Protein AF-A0A971LTH7-F1 (afdb_monomer)

Sequence (85 aa):
MERFLRYSLRWGCPIKLVWLEGQAMKSGNLTVVAMGEDGFDYLSARSKTKPRSLAYAQVLAAGYARGDDGDTSKKTPAGDKDSDV

Radius of gyration: 12.98 Å; Cα contacts (8 Å, |Δi|>4): 143; chains: 1; bounding box: 41×26×30 Å

Structure (mmCIF, N/CA/C/O backbone):
data_AF-A0A971LTH7-F1
#
_entry.id   AF-A0A971LTH7-F1
#
loop_
_atom_site.group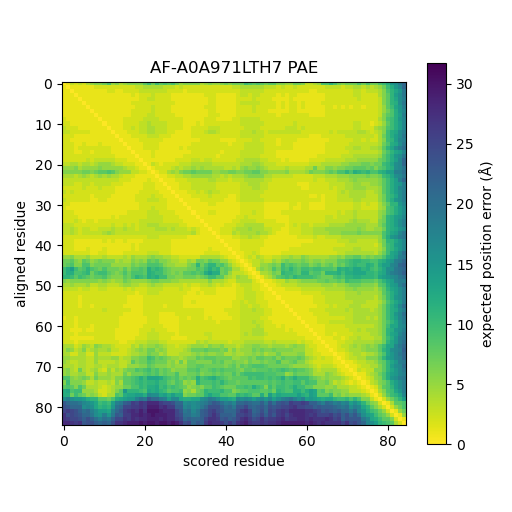_PDB
_atom_site.id
_atom_site.type_symbol
_atom_site.label_atom_id
_atom_site.label_alt_id
_atom_site.label_comp_id
_atom_site.label_asym_id
_atom_site.label_entity_id
_atom_site.label_seq_id
_atom_site.pdbx_PDB_ins_code
_atom_site.Cartn_x
_atom_site.Cartn_y
_atom_site.Cartn_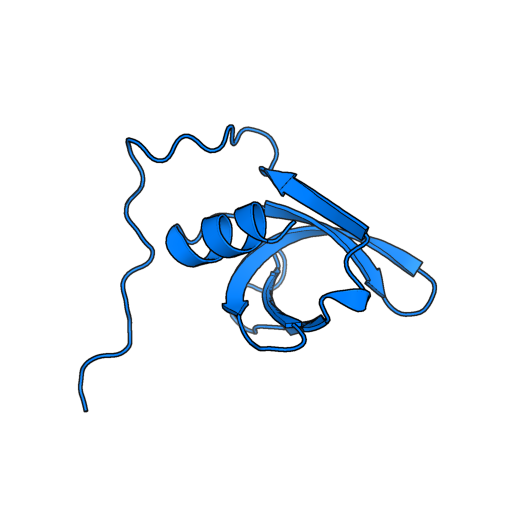z
_atom_site.occupancy
_atom_site.B_iso_or_equiv
_atom_site.auth_seq_id
_atom_site.auth_comp_id
_atom_site.auth_asym_id
_atom_site.auth_atom_id
_atom_site.pdbx_PDB_model_num
ATOM 1 N N . MET A 1 1 ? -5.045 -7.045 -5.972 1.00 91.00 1 MET A N 1
ATOM 2 C CA . MET A 1 1 ? -4.449 -6.346 -4.815 1.00 91.00 1 MET A CA 1
ATOM 3 C C . MET A 1 1 ? -2.985 -6.717 -4.640 1.00 91.00 1 MET A C 1
ATOM 5 O O . MET A 1 1 ? -2.143 -5.846 -4.802 1.00 91.00 1 MET A O 1
ATOM 9 N N . GLU A 1 2 ? -2.679 -7.995 -4.413 1.00 94.31 2 GLU A N 1
ATOM 10 C CA . GLU A 1 2 ? -1.323 -8.493 -4.140 1.00 94.31 2 GLU A CA 1
ATOM 11 C C . GLU A 1 2 ? -0.254 -8.043 -5.151 1.00 94.31 2 GLU A C 1
ATOM 13 O O . GLU A 1 2 ? 0.821 -7.612 -4.745 1.00 94.31 2 GLU A O 1
ATOM 18 N N . ARG A 1 3 ? -0.570 -8.028 -6.456 1.00 95.81 3 ARG A N 1
ATOM 19 C CA . ARG A 1 3 ? 0.351 -7.528 -7.496 1.00 95.81 3 ARG A CA 1
ATOM 20 C C . ARG A 1 3 ? 0.903 -6.126 -7.206 1.00 95.81 3 ARG A C 1
ATOM 22 O O . ARG A 1 3 ? 2.067 -5.869 -7.479 1.00 95.81 3 ARG A O 1
ATOM 29 N N . PHE A 1 4 ? 0.085 -5.231 -6.646 1.00 97.19 4 PHE A N 1
ATOM 30 C CA . PHE A 1 4 ? 0.486 -3.856 -6.341 1.00 97.19 4 PHE A CA 1
ATOM 31 C C . PHE A 1 4 ? 1.364 -3.804 -5.092 1.00 97.19 4 PHE A C 1
ATOM 33 O O . PHE A 1 4 ? 2.325 -3.043 -5.059 1.00 97.19 4 PHE A O 1
ATOM 40 N N . LEU A 1 5 ? 1.071 -4.644 -4.095 1.00 97.25 5 LEU A N 1
ATOM 41 C CA . LEU A 1 5 ? 1.883 -4.752 -2.882 1.00 97.25 5 LEU A CA 1
ATOM 42 C C . LEU A 1 5 ? 3.279 -5.284 -3.218 1.00 97.25 5 LEU A C 1
ATOM 44 O O . LEU A 1 5 ? 4.272 -4.650 -2.875 1.00 97.25 5 LEU A O 1
ATOM 48 N N . ARG A 1 6 ? 3.353 -6.375 -3.994 1.00 96.69 6 ARG A N 1
ATOM 49 C CA . ARG A 1 6 ? 4.620 -6.945 -4.477 1.00 96.69 6 ARG A CA 1
ATOM 50 C C . ARG A 1 6 ? 5.384 -5.979 -5.380 1.00 96.69 6 ARG A C 1
ATOM 52 O O . ARG A 1 6 ? 6.601 -5.900 -5.289 1.00 96.69 6 ARG A O 1
ATOM 59 N N . TYR A 1 7 ? 4.685 -5.234 -6.238 1.00 96.31 7 TYR A N 1
ATOM 60 C CA . TYR A 1 7 ? 5.285 -4.173 -7.051 1.00 96.31 7 TYR A CA 1
ATOM 61 C C . TYR A 1 7 ? 5.921 -3.088 -6.171 1.00 96.31 7 TYR A C 1
ATOM 63 O O . TYR A 1 7 ? 7.089 -2.753 -6.351 1.00 96.31 7 TYR A O 1
ATOM 71 N N . SER A 1 8 ? 5.177 -2.583 -5.186 1.00 96.31 8 SER A N 1
ATOM 72 C CA . SER A 1 8 ? 5.672 -1.574 -4.251 1.00 96.31 8 SER A CA 1
ATOM 73 C C . SER A 1 8 ? 6.890 -2.070 -3.473 1.00 96.31 8 SER A C 1
ATOM 75 O O . SER A 1 8 ? 7.893 -1.364 -3.433 1.00 96.31 8 SER A O 1
ATOM 77 N N . LEU A 1 9 ? 6.825 -3.300 -2.950 1.00 96.75 9 LEU A N 1
ATOM 78 C CA . LEU A 1 9 ? 7.913 -3.944 -2.218 1.00 96.75 9 LEU A CA 1
ATOM 79 C C . LEU A 1 9 ? 9.161 -4.096 -3.090 1.00 96.75 9 LEU A C 1
ATOM 81 O O . LEU A 1 9 ? 10.239 -3.641 -2.724 1.00 96.75 9 LEU A O 1
ATOM 85 N N . ARG A 1 10 ? 9.004 -4.687 -4.280 1.00 95.88 10 ARG A N 1
ATOM 86 C CA . ARG A 1 10 ? 10.124 -4.972 -5.180 1.00 95.88 10 ARG A CA 1
ATOM 87 C C . ARG A 1 10 ? 10.812 -3.706 -5.671 1.00 95.88 10 ARG A C 1
ATOM 89 O O . ARG A 1 10 ? 12.025 -3.709 -5.823 1.00 95.88 10 ARG A O 1
ATOM 96 N N . TRP A 1 11 ? 10.060 -2.645 -5.958 1.00 94.56 11 TRP A N 1
ATOM 97 C CA . TRP A 1 11 ? 10.588 -1.444 -6.619 1.00 94.56 11 TRP A CA 1
ATOM 98 C C . TRP A 1 11 ? 10.693 -0.219 -5.701 1.00 94.56 11 TRP A C 1
ATOM 100 O O . TRP A 1 11 ? 11.017 0.867 -6.174 1.00 94.56 11 TRP A O 1
ATOM 110 N N . GLY A 1 12 ? 10.370 -0.353 -4.411 1.00 93.25 12 GLY A N 1
ATOM 111 C CA . GLY A 1 12 ? 10.423 0.737 -3.430 1.00 93.25 12 GLY A CA 1
ATOM 112 C C . GLY A 1 12 ? 9.525 1.936 -3.762 1.00 93.25 12 GLY A C 1
ATOM 113 O O . GLY A 1 12 ? 9.785 3.056 -3.320 1.00 93.25 12 GLY A O 1
ATOM 114 N N . CYS A 1 13 ? 8.481 1.738 -4.568 1.00 93.12 13 CYS A N 1
ATOM 115 C CA . CYS A 1 13 ? 7.670 2.820 -5.126 1.00 93.12 13 CYS A CA 1
ATOM 116 C C . CYS A 1 13 ? 6.291 2.917 -4.454 1.00 93.12 13 CYS A C 1
ATOM 118 O O . CYS A 1 13 ? 5.758 1.911 -3.977 1.00 93.12 13 CYS A O 1
ATOM 120 N N . PRO A 1 14 ? 5.695 4.121 -4.388 1.00 95.31 14 PRO A N 1
ATOM 121 C CA . PRO A 1 14 ? 4.403 4.293 -3.750 1.00 95.31 14 PRO A CA 1
ATOM 122 C C . PRO A 1 14 ? 3.268 3.706 -4.596 1.00 95.31 14 PRO A C 1
ATOM 124 O O . PRO A 1 14 ? 3.206 3.893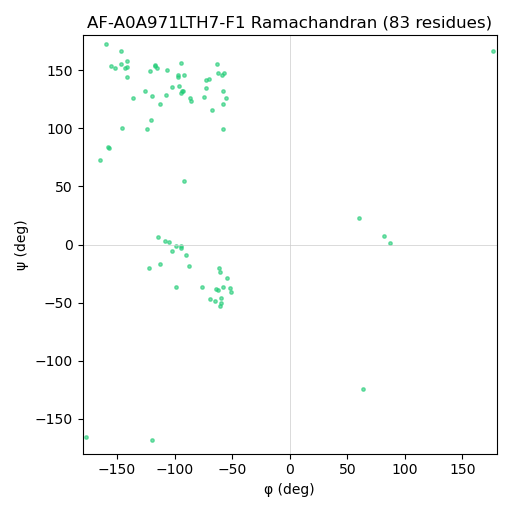 -5.809 1.00 95.31 14 PRO A O 1
ATOM 127 N N . ILE A 1 15 ? 2.306 3.088 -3.922 1.00 96.75 15 ILE A N 1
ATOM 128 C CA . ILE A 1 15 ? 1.018 2.662 -4.478 1.00 96.75 15 ILE A CA 1
ATOM 129 C C . ILE A 1 15 ? -0.120 3.403 -3.784 1.00 96.75 15 ILE A C 1
ATOM 131 O O . ILE A 1 15 ? 0.013 3.839 -2.638 1.00 96.75 15 ILE A O 1
ATOM 135 N N . LYS A 1 16 ? -1.257 3.541 -4.465 1.00 96.81 16 LYS A N 1
ATOM 136 C CA . LYS A 1 16 ? -2.491 4.069 -3.884 1.00 96.81 16 LYS A CA 1
ATOM 137 C C . LYS A 1 16 ? -3.250 2.927 -3.209 1.00 96.81 16 LYS A C 1
ATOM 139 O O . LYS A 1 16 ? -3.606 1.956 -3.873 1.00 96.81 16 LYS A O 1
ATOM 144 N N . LEU A 1 17 ? -3.549 3.070 -1.919 1.00 97.12 17 LEU A N 1
ATOM 145 C CA . LEU A 1 17 ? -4.456 2.178 -1.192 1.00 97.12 17 LEU A CA 1
ATOM 146 C C . LEU A 1 17 ? -5.717 2.903 -0.725 1.00 97.12 17 LEU A C 1
ATOM 148 O O . LEU A 1 17 ? -5.701 4.108 -0.447 1.00 97.12 17 LEU A O 1
ATOM 152 N N . VAL A 1 18 ? -6.789 2.123 -0.607 1.00 97.56 18 VAL A N 1
ATOM 153 C CA . VAL A 1 18 ? -7.994 2.420 0.171 1.00 97.56 18 VAL A CA 1
ATOM 154 C C . VAL A 1 18 ? -8.132 1.318 1.217 1.00 97.56 18 VAL A C 1
ATOM 156 O O . VAL A 1 18 ? -8.074 0.140 0.868 1.00 97.56 18 VAL A O 1
ATOM 159 N N . TRP A 1 19 ? -8.284 1.683 2.487 1.00 97.56 19 TRP A N 1
ATOM 160 C CA . TRP A 1 19 ? -8.346 0.734 3.601 1.00 97.56 19 TRP A CA 1
ATOM 161 C C . TRP A 1 19 ? -9.282 1.216 4.707 1.00 97.56 19 TRP A C 1
ATOM 163 O O . TRP A 1 19 ? -9.686 2.381 4.732 1.00 97.56 19 TRP A O 1
ATOM 173 N N . LEU A 1 20 ? -9.613 0.313 5.620 1.00 97.62 20 LEU A N 1
ATOM 174 C CA . LEU A 1 20 ? -10.343 0.600 6.845 1.00 97.62 20 LEU A CA 1
ATOM 175 C C . LEU A 1 20 ? -9.372 0.857 8.001 1.00 97.62 20 LEU A C 1
ATOM 177 O O . LEU A 1 20 ? -8.420 0.114 8.226 1.00 97.62 20 LEU A O 1
ATOM 181 N N . GLU A 1 21 ? -9.618 1.934 8.739 1.00 93.56 21 GLU A N 1
ATOM 182 C CA . GLU A 1 21 ? -8.974 2.225 10.020 1.00 93.56 21 GLU A CA 1
ATOM 183 C C . GLU A 1 21 ? -10.096 2.414 11.049 1.00 93.56 21 GLU A C 1
ATOM 185 O O . GLU A 1 21 ? -10.781 3.443 11.071 1.00 93.56 21 GLU A O 1
ATOM 190 N N . GLY A 1 22 ? -10.360 1.367 11.836 1.00 91.56 22 GLY A N 1
ATOM 191 C CA . GLY A 1 22 ? -11.596 1.265 12.611 1.00 91.56 22 GLY A CA 1
ATOM 192 C C . GLY A 1 22 ? -12.812 1.198 11.680 1.00 91.56 22 GLY A C 1
ATOM 193 O O . GLY A 1 22 ? -12.870 0.353 10.793 1.00 91.56 22 GLY A O 1
ATOM 194 N N . GLN A 1 23 ? -13.772 2.109 11.852 1.00 92.12 23 GLN A N 1
ATOM 195 C CA . GLN A 1 23 ? -14.945 2.225 10.969 1.00 92.12 23 GLN A CA 1
ATOM 196 C C . GLN A 1 23 ? -14.763 3.251 9.839 1.00 92.12 23 GLN A C 1
ATOM 198 O O . GLN A 1 23 ? -15.667 3.451 9.029 1.00 92.12 23 GLN A O 1
ATOM 203 N N . ALA A 1 24 ? -13.615 3.930 9.776 1.00 96.50 24 ALA A N 1
ATOM 204 C CA . ALA A 1 24 ? -13.381 4.980 8.797 1.00 96.50 24 ALA A CA 1
ATOM 205 C C . ALA A 1 24 ? -12.663 4.438 7.559 1.00 96.50 24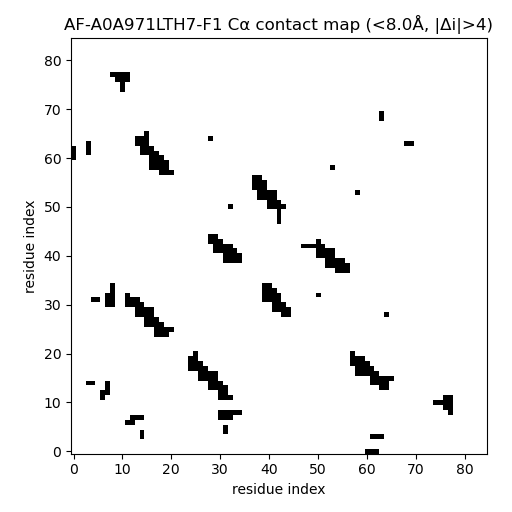 ALA A C 1
ATOM 207 O O . ALA A 1 24 ? -11.598 3.826 7.656 1.00 96.50 24 ALA A O 1
ATOM 208 N N . MET A 1 25 ? -13.195 4.763 6.381 1.00 97.19 25 MET A N 1
ATOM 209 C CA . MET A 1 25 ? -12.482 4.561 5.126 1.00 97.19 25 MET A CA 1
ATOM 210 C C . MET A 1 25 ? -11.376 5.611 4.982 1.00 97.19 25 MET A C 1
ATOM 212 O O . MET A 1 25 ? -11.611 6.819 5.076 1.00 97.19 25 MET A O 1
ATOM 216 N N . LYS A 1 26 ? -10.156 5.149 4.733 1.00 96.00 26 LYS A N 1
ATOM 217 C CA . LYS A 1 26 ? -8.979 5.972 4.459 1.00 96.00 26 LYS A CA 1
ATOM 218 C C . LYS A 1 26 ? -8.474 5.691 3.054 1.00 96.00 26 LYS A C 1
ATOM 220 O O . LYS A 1 26 ? -8.649 4.602 2.518 1.00 96.00 26 LYS A O 1
ATOM 225 N N . SER A 1 27 ? -7.810 6.677 2.459 1.00 95.88 27 SER A N 1
ATOM 226 C CA . SER A 1 27 ? -7.045 6.465 1.234 1.00 95.88 27 SER A CA 1
ATOM 227 C C . SER A 1 27 ? -5.745 7.254 1.254 1.00 95.88 27 SER A C 1
ATOM 229 O O . SER A 1 27 ? -5.650 8.313 1.876 1.00 95.88 27 SER A O 1
ATOM 231 N N . GLY A 1 28 ? -4.732 6.769 0.543 1.00 94.94 28 GLY A N 1
ATOM 232 C CA . GLY A 1 28 ? -3.408 7.379 0.592 1.00 94.94 28 GLY A CA 1
ATOM 233 C C . GLY A 1 28 ? -2.373 6.628 -0.224 1.00 94.94 28 GLY A C 1
ATOM 234 O O . GLY A 1 28 ? -2.613 5.503 -0.653 1.00 94.94 28 GLY A O 1
ATOM 235 N N . ASN A 1 29 ? -1.238 7.289 -0.441 1.00 95.56 29 ASN A N 1
ATOM 236 C CA . ASN A 1 29 ? -0.078 6.669 -1.061 1.00 95.56 29 ASN A CA 1
ATOM 237 C C . ASN A 1 29 ? 0.840 6.113 0.028 1.00 95.56 29 ASN A C 1
ATOM 239 O O . ASN A 1 29 ? 1.155 6.823 0.992 1.00 95.56 29 ASN A O 1
ATOM 243 N N . LEU A 1 30 ? 1.274 4.871 -0.145 1.00 95.56 30 LEU A N 1
ATOM 244 C CA . LEU A 1 30 ? 2.204 4.197 0.751 1.00 95.56 30 LEU A CA 1
ATOM 245 C C . LEU A 1 30 ? 3.191 3.333 -0.022 1.00 95.56 30 LEU A C 1
ATOM 247 O O . LEU A 1 30 ? 2.914 2.941 -1.152 1.00 95.56 30 LEU A O 1
ATOM 251 N N . THR A 1 31 ? 4.329 3.056 0.602 1.00 96.56 31 THR A N 1
ATOM 252 C CA . THR A 1 31 ? 5.359 2.162 0.072 1.00 96.56 31 THR A CA 1
ATOM 253 C C . THR A 1 31 ? 5.423 0.932 0.960 1.00 96.56 31 THR A C 1
ATOM 255 O O . THR A 1 31 ? 5.650 1.073 2.159 1.00 96.56 31 THR A O 1
ATOM 258 N N . VAL A 1 32 ? 5.205 -0.251 0.394 1.00 97.25 32 VAL A N 1
ATOM 259 C CA . VAL A 1 32 ? 5.327 -1.527 1.108 1.00 97.25 32 VAL A CA 1
ATOM 260 C C . VAL A 1 32 ? 6.805 -1.821 1.349 1.00 97.25 32 VAL A C 1
ATOM 262 O O . VAL A 1 32 ? 7.616 -1.648 0.444 1.00 97.25 32 VAL A O 1
ATOM 265 N N . VAL A 1 33 ? 7.147 -2.238 2.566 1.00 96.50 33 VAL A N 1
ATOM 266 C CA . VAL A 1 33 ? 8.532 -2.534 2.974 1.00 96.50 33 VAL A CA 1
ATOM 267 C C . VAL A 1 33 ? 8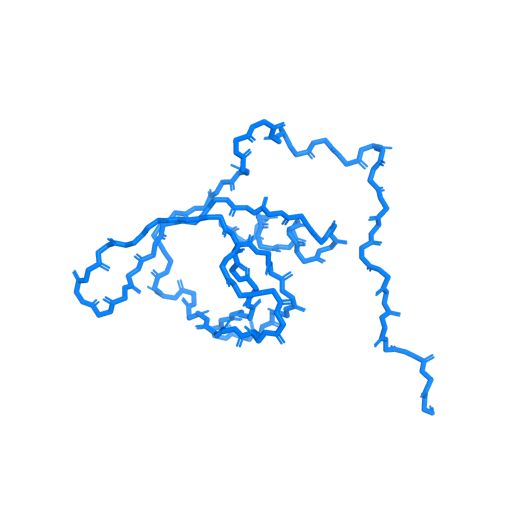.728 -3.961 3.474 1.00 96.50 33 VAL A C 1
ATOM 269 O O . VAL A 1 33 ? 9.847 -4.453 3.439 1.00 96.50 33 VAL A O 1
ATOM 272 N N . ALA A 1 34 ? 7.658 -4.644 3.880 1.00 96.94 34 ALA A N 1
ATOM 273 C CA . ALA A 1 34 ? 7.673 -6.072 4.180 1.00 96.94 34 ALA A CA 1
ATOM 274 C C . ALA A 1 34 ? 6.284 -6.669 3.935 1.00 96.94 34 ALA A C 1
ATOM 276 O O . ALA A 1 34 ? 5.279 -5.966 4.049 1.00 96.94 34 ALA A O 1
ATOM 277 N N . MET A 1 35 ? 6.218 -7.957 3.605 1.00 97.12 35 MET A N 1
ATOM 278 C CA . MET A 1 35 ? 4.969 -8.710 3.478 1.00 97.12 35 MET A CA 1
ATOM 279 C C . MET A 1 35 ? 5.044 -9.952 4.362 1.00 97.12 35 MET A C 1
ATOM 281 O O . MET A 1 35 ? 6.036 -10.673 4.322 1.00 97.12 35 MET A O 1
ATOM 285 N N . GLY A 1 36 ? 3.994 -10.187 5.140 1.00 96.25 36 GLY A N 1
ATOM 286 C CA . GLY A 1 36 ? 3.800 -11.386 5.946 1.00 96.25 36 GLY A CA 1
ATOM 287 C C . GLY A 1 36 ? 2.536 -12.137 5.531 1.00 96.25 36 GLY A C 1
ATOM 288 O O . GLY A 1 36 ? 1.927 -11.838 4.499 1.00 96.25 36 GLY A O 1
ATOM 289 N N . GLU A 1 37 ? 2.146 -13.104 6.360 1.00 95.19 37 GLU A N 1
ATOM 290 C CA . GLU A 1 37 ? 1.004 -13.997 6.122 1.00 95.19 37 GLU A CA 1
ATOM 291 C C . GLU A 1 37 ? -0.349 -13.271 6.215 1.00 95.19 37 GLU A C 1
ATOM 293 O O . GLU A 1 37 ? -1.161 -13.366 5.298 1.00 95.19 37 GLU A O 1
ATOM 298 N N . ASP A 1 38 ? -0.551 -12.457 7.256 1.00 96.19 38 ASP A N 1
ATOM 299 C CA . ASP A 1 38 ? -1.839 -11.791 7.525 1.00 96.19 38 ASP A CA 1
ATOM 300 C C . ASP A 1 38 ? -1.879 -10.306 7.132 1.00 96.19 38 ASP A C 1
ATOM 302 O O . ASP A 1 38 ? -2.920 -9.636 7.196 1.00 96.19 38 ASP A O 1
ATOM 306 N N . GLY A 1 39 ? -0.743 -9.756 6.713 1.00 97.56 39 GLY A N 1
ATOM 307 C CA . GLY A 1 39 ? -0.633 -8.347 6.378 1.00 97.56 39 GLY A CA 1
ATOM 308 C C . GLY A 1 39 ? 0.733 -7.954 5.852 1.00 97.56 39 GLY A C 1
ATOM 309 O O . GLY A 1 39 ? 1.553 -8.785 5.469 1.00 97.56 39 GLY A O 1
ATOM 310 N N . PHE A 1 40 ? 0.968 -6.651 5.818 1.00 98.00 40 PHE A N 1
ATOM 311 C CA . PHE A 1 40 ? 2.201 -6.072 5.307 1.00 98.00 40 PHE A CA 1
ATOM 312 C C . PHE A 1 40 ? 2.562 -4.805 6.071 1.00 98.00 40 PHE A C 1
ATOM 314 O O . PHE A 1 40 ? 1.691 -4.103 6.596 1.00 98.00 40 PHE A O 1
ATOM 321 N N . ASP A 1 41 ? 3.852 -4.490 6.069 1.00 97.56 41 ASP A N 1
ATOM 322 C CA . ASP A 1 41 ? 4.369 -3.250 6.619 1.00 97.56 41 ASP A CA 1
ATOM 323 C C . ASP A 1 41 ? 4.569 -2.217 5.520 1.00 97.56 41 ASP A C 1
ATOM 325 O O . ASP A 1 41 ? 4.959 -2.525 4.388 1.00 97.56 41 ASP A O 1
ATOM 329 N N . TYR A 1 42 ? 4.308 -0.960 5.857 1.00 96.81 42 TYR A N 1
ATOM 330 C CA . TYR A 1 42 ? 4.391 0.145 4.922 1.00 96.81 42 TYR A CA 1
ATOM 331 C C . TYR A 1 42 ? 4.932 1.425 5.553 1.00 96.81 42 TYR A C 1
ATOM 333 O O . TYR A 1 42 ? 4.730 1.727 6.730 1.00 96.81 42 TYR A O 1
ATOM 341 N N . LEU A 1 43 ? 5.563 2.237 4.712 1.00 95.88 43 LEU A N 1
ATOM 342 C CA . LEU A 1 43 ? 5.891 3.627 4.983 1.00 95.88 43 LEU A CA 1
ATOM 343 C C . LEU A 1 43 ? 4.822 4.530 4.379 1.00 95.88 43 LEU A C 1
ATOM 345 O O . LEU A 1 43 ? 4.391 4.354 3.237 1.00 95.88 43 LEU A O 1
ATOM 349 N N . SER A 1 44 ? 4.399 5.535 5.140 1.00 90.19 44 SER A N 1
ATOM 350 C CA . SER A 1 44 ? 3.468 6.546 4.639 1.00 90.19 44 SER A CA 1
ATOM 351 C C . SER A 1 44 ? 4.230 7.757 4.112 1.00 90.19 44 SER A C 1
ATOM 353 O O . SER A 1 44 ? 5.320 8.073 4.585 1.00 90.19 44 SER A O 1
ATOM 355 N N . ALA A 1 45 ? 3.622 8.523 3.204 1.00 80.81 45 ALA A N 1
ATOM 356 C CA . ALA A 1 45 ? 4.224 9.772 2.729 1.00 80.81 45 ALA A CA 1
ATOM 357 C C . ALA A 1 45 ? 4.582 10.755 3.868 1.00 80.81 45 ALA A C 1
ATOM 359 O O . ALA A 1 45 ? 5.533 11.523 3.737 1.00 80.81 45 ALA A O 1
ATOM 360 N N . ARG A 1 46 ? 3.839 10.710 4.986 1.00 79.19 46 ARG A N 1
ATOM 361 C CA . ARG A 1 46 ? 4.022 11.575 6.167 1.00 79.19 46 ARG A CA 1
ATOM 362 C C . ARG A 1 46 ? 5.031 11.039 7.185 1.00 79.19 46 ARG A C 1
ATOM 364 O O . ARG A 1 46 ? 5.500 11.798 8.021 1.00 79.19 46 ARG A O 1
ATOM 371 N N . SER A 1 47 ? 5.357 9.751 7.136 1.00 81.88 47 SER A N 1
ATOM 372 C CA . SER A 1 47 ? 6.338 9.127 8.024 1.00 81.88 47 SER A CA 1
ATOM 373 C C . SER A 1 47 ? 7.078 8.040 7.259 1.00 81.88 47 SER A C 1
ATOM 375 O O . SER A 1 47 ? 6.555 6.945 7.045 1.00 81.88 47 SER A O 1
ATOM 377 N N . LYS A 1 48 ? 8.284 8.398 6.809 1.00 78.81 48 LYS A N 1
ATOM 378 C CA . LYS A 1 48 ? 9.159 7.561 5.978 1.00 78.81 48 LYS A CA 1
ATOM 379 C C . LYS A 1 48 ? 10.185 6.761 6.785 1.00 78.81 48 LYS A C 1
ATOM 381 O O . LYS A 1 48 ? 10.954 6.014 6.201 1.00 78.81 48 LYS A O 1
ATOM 386 N N . THR A 1 49 ? 10.222 6.937 8.104 1.00 82.50 49 THR A N 1
ATOM 387 C CA . THR A 1 49 ? 11.221 6.309 8.984 1.00 82.50 49 THR A CA 1
ATOM 388 C C . THR A 1 49 ? 10.630 5.279 9.937 1.00 82.50 49 THR A C 1
ATOM 390 O O . THR A 1 49 ? 11.376 4.478 10.485 1.00 82.50 49 THR A O 1
ATOM 393 N N . LYS A 1 50 ? 9.306 5.277 10.142 1.00 89.19 50 LYS A N 1
ATOM 394 C CA . LYS A 1 50 ? 8.621 4.316 11.011 1.00 89.19 50 LYS A CA 1
ATOM 395 C C . LYS A 1 50 ? 7.592 3.523 10.204 1.00 89.19 50 LYS A C 1
ATOM 397 O O . LYS A 1 50 ? 6.558 4.097 9.845 1.00 89.19 50 LYS A O 1
ATOM 402 N N . PRO A 1 51 ? 7.866 2.240 9.910 1.00 93.38 51 PRO A N 1
ATOM 403 C CA . PRO A 1 51 ? 6.886 1.347 9.312 1.00 93.38 51 PRO A CA 1
ATOM 404 C C . PRO A 1 51 ? 5.634 1.212 10.180 1.00 93.38 51 PRO A C 1
ATOM 406 O O . PRO A 1 51 ? 5.694 1.271 11.409 1.00 93.38 51 PRO A O 1
ATOM 409 N N . ARG A 1 52 ? 4.488 1.057 9.522 1.00 94.56 52 ARG A N 1
ATOM 410 C CA . ARG A 1 52 ? 3.200 0.701 10.125 1.00 94.56 52 ARG A CA 1
ATOM 411 C C . ARG A 1 52 ? 2.705 -0.588 9.483 1.00 94.56 52 ARG A C 1
ATOM 413 O O . ARG A 1 52 ? 2.938 -0.777 8.295 1.00 94.56 52 ARG A O 1
ATOM 420 N N . SER A 1 53 ? 1.963 -1.399 10.225 1.00 96.19 53 SER A N 1
ATOM 421 C CA . SER A 1 53 ? 1.375 -2.635 9.705 1.00 96.19 53 SER A CA 1
ATOM 422 C C . SER A 1 53 ? -0.077 -2.428 9.276 1.00 96.19 53 SER A C 1
ATOM 424 O O . SER A 1 53 ? -0.815 -1.649 9.889 1.00 96.19 53 SER A O 1
ATOM 426 N N . LEU A 1 54 ? -0.497 -3.133 8.225 1.00 96.75 54 LEU A N 1
ATOM 427 C CA . LEU A 1 54 ? -1.884 -3.203 7.774 1.00 96.75 54 LEU A CA 1
ATOM 428 C C . LEU A 1 54 ? -2.252 -4.649 7.440 1.00 96.75 54 LEU A C 1
ATOM 430 O O . LEU A 1 54 ? -1.588 -5.298 6.632 1.00 96.75 54 LEU A O 1
ATOM 434 N N . ALA A 1 55 ? -3.331 -5.140 8.048 1.00 97.56 55 ALA A N 1
ATOM 435 C CA . ALA A 1 55 ? -3.866 -6.458 7.735 1.00 97.56 55 ALA A CA 1
ATOM 436 C C . ALA A 1 55 ? -4.495 -6.466 6.337 1.00 97.56 55 ALA A C 1
ATOM 438 O O . ALA A 1 55 ? -5.185 -5.512 5.957 1.00 97.56 55 ALA A O 1
ATOM 439 N N . TYR A 1 56 ? -4.336 -7.564 5.595 1.00 97.69 56 TYR A N 1
ATOM 440 C CA . TYR A 1 56 ? -4.935 -7.691 4.261 1.00 97.69 56 TYR A CA 1
ATOM 441 C C . TYR A 1 56 ? -6.457 -7.533 4.296 1.00 97.69 56 TYR A C 1
ATOM 443 O O . TYR A 1 56 ? -7.027 -6.893 3.414 1.00 97.69 56 TYR A O 1
ATOM 451 N N . ALA A 1 57 ? -7.099 -8.032 5.356 1.00 97.12 57 ALA A N 1
ATOM 452 C CA . ALA A 1 57 ? -8.543 -7.935 5.564 1.00 97.12 57 ALA A CA 1
ATOM 453 C C . ALA A 1 57 ? -9.063 -6.488 5.675 1.00 97.12 57 ALA A C 1
ATOM 455 O O . ALA A 1 57 ? -10.249 -6.246 5.481 1.00 97.12 57 ALA A O 1
ATOM 456 N N . GLN A 1 58 ? -8.194 -5.521 5.988 1.00 97.44 58 GLN A N 1
ATOM 457 C CA . GLN A 1 58 ? -8.566 -4.107 6.083 1.00 97.44 58 GLN A CA 1
ATOM 458 C C . GLN A 1 58 ? -8.418 -3.368 4.746 1.00 97.44 58 GLN A C 1
ATOM 460 O O . GLN A 1 58 ? -8.842 -2.217 4.638 1.00 97.44 58 GLN A O 1
ATOM 465 N N . VAL A 1 59 ? -7.816 -3.977 3.719 1.00 97.44 59 VAL A N 1
ATOM 466 C CA . VAL A 1 59 ? -7.609 -3.323 2.423 1.00 97.44 59 VAL A CA 1
ATOM 467 C C . VAL A 1 59 ? -8.835 -3.503 1.536 1.00 97.44 59 VAL A C 1
ATOM 469 O O . VAL A 1 59 ? -9.270 -4.614 1.256 1.00 97.44 59 VAL A O 1
ATOM 472 N N . LEU A 1 60 ? -9.364 -2.386 1.044 1.00 97.44 60 LEU A N 1
ATOM 473 C CA . LEU A 1 60 ? -10.552 -2.353 0.193 1.00 97.44 60 LEU A CA 1
ATOM 474 C C . LEU A 1 60 ? -10.193 -2.247 -1.292 1.00 97.44 60 LEU A C 1
ATOM 476 O O . LEU A 1 60 ? -10.865 -2.825 -2.141 1.00 97.44 60 LEU A O 1
ATOM 480 N N . ALA A 1 61 ? -9.135 -1.501 -1.622 1.00 97.69 61 ALA A N 1
ATOM 481 C CA . ALA A 1 61 ? -8.667 -1.345 -2.995 1.00 97.69 61 ALA A CA 1
ATOM 482 C C . ALA A 1 61 ? -7.180 -0.978 -3.057 1.00 97.69 61 ALA A C 1
ATOM 484 O O . ALA A 1 61 ? -6.640 -0.347 -2.147 1.00 97.69 61 ALA A O 1
ATOM 485 N N . ALA A 1 62 ? -6.539 -1.330 -4.173 1.00 97.62 62 ALA A N 1
ATOM 486 C CA . ALA A 1 62 ? -5.145 -1.012 -4.463 1.00 97.62 62 ALA A CA 1
ATOM 487 C C . ALA A 1 62 ? -4.957 -0.651 -5.940 1.00 97.62 62 ALA A C 1
ATOM 489 O O . ALA A 1 62 ? -5.581 -1.265 -6.807 1.00 97.62 62 ALA A O 1
ATOM 490 N N . GLY A 1 63 ? -4.068 0.301 -6.219 1.00 97.56 63 GLY A N 1
ATOM 491 C CA . GLY A 1 63 ? -3.698 0.713 -7.570 1.00 97.56 63 GLY A CA 1
ATOM 492 C C . GLY A 1 63 ? -2.347 1.421 -7.609 1.00 97.56 63 GLY A C 1
ATOM 493 O O . GLY A 1 63 ? -1.763 1.726 -6.568 1.00 97.56 63 GLY A O 1
ATOM 494 N N . TYR A 1 64 ? -1.848 1.699 -8.811 1.00 96.31 64 TYR A N 1
ATOM 495 C CA . TYR A 1 64 ? -0.653 2.524 -8.973 1.00 96.31 64 TYR A CA 1
ATOM 496 C C . TYR A 1 64 ? -0.896 3.940 -8.441 1.00 96.31 64 TYR A C 1
ATOM 498 O O . TYR A 1 64 ? -2.020 4.454 -8.459 1.00 96.31 64 TYR A O 1
ATOM 506 N N . ALA A 1 65 ? 0.155 4.564 -7.908 1.00 94.38 65 ALA A N 1
ATOM 507 C CA . ALA A 1 65 ? 0.082 5.971 -7.551 1.00 94.38 65 ALA A CA 1
ATOM 508 C C . ALA A 1 65 ? -0.149 6.825 -8.809 1.00 94.38 65 ALA A C 1
ATOM 510 O O . ALA A 1 65 ? 0.182 6.434 -9.925 1.00 94.38 65 ALA A O 1
ATOM 511 N N . ARG A 1 66 ? -0.722 8.019 -8.632 1.00 89.62 66 ARG A N 1
ATOM 512 C CA . ARG A 1 66 ? -0.960 8.945 -9.746 1.00 89.62 66 AR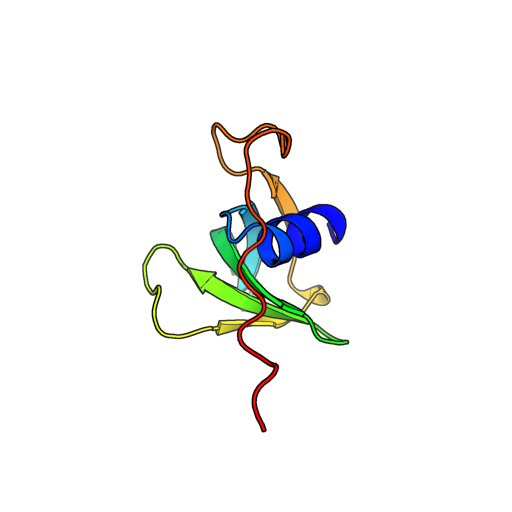G A CA 1
ATOM 513 C C . ARG A 1 66 ? 0.349 9.219 -10.499 1.00 89.62 66 ARG A C 1
ATOM 515 O O . ARG A 1 66 ? 1.306 9.680 -9.885 1.00 89.62 66 ARG A O 1
ATOM 522 N N . GLY A 1 67 ? 0.334 9.005 -11.814 1.00 89.31 67 GLY A N 1
ATOM 523 C CA . GLY A 1 67 ? 1.495 9.202 -12.688 1.00 89.31 67 GLY A CA 1
ATOM 524 C C . GLY A 1 67 ? 2.424 7.990 -12.800 1.00 89.31 67 GLY A C 1
ATOM 525 O O . GLY A 1 67 ? 3.427 8.086 -13.494 1.00 89.31 67 GLY A O 1
ATOM 526 N N . ASP A 1 68 ? 2.097 6.875 -12.145 1.00 89.81 68 ASP A N 1
ATOM 527 C CA . ASP A 1 68 ? 2.763 5.585 -12.320 1.00 89.81 68 ASP A CA 1
ATOM 528 C C . ASP A 1 68 ? 1.812 4.651 -13.089 1.00 89.81 68 ASP A C 1
ATOM 530 O O . ASP A 1 68 ? 0.632 4.530 -12.751 1.00 89.81 68 ASP A O 1
ATOM 534 N N . ASP A 1 69 ? 2.307 4.044 -14.160 1.00 89.81 69 ASP A N 1
ATOM 535 C CA . ASP A 1 69 ? 1.587 3.108 -15.030 1.00 89.81 69 ASP A CA 1
ATOM 536 C C . ASP A 1 69 ? 2.011 1.648 -14.798 1.00 89.81 69 ASP A C 1
ATOM 538 O O . ASP A 1 69 ? 1.498 0.734 -15.445 1.00 89.81 69 ASP A O 1
ATOM 542 N N . GLY A 1 70 ? 2.913 1.417 -13.842 1.00 87.88 70 GLY A N 1
ATOM 543 C CA . GLY A 1 70 ? 3.511 0.121 -13.582 1.00 87.88 70 GLY A CA 1
ATOM 544 C C . GLY A 1 70 ? 4.675 -0.240 -14.503 1.00 87.88 70 GLY A C 1
ATOM 545 O O . GLY A 1 70 ? 5.139 -1.376 -14.404 1.00 87.88 70 GLY A O 1
ATOM 546 N N . ASP A 1 71 ? 5.168 0.661 -15.364 1.00 90.44 71 ASP A N 1
ATOM 547 C CA . ASP A 1 71 ? 6.342 0.381 -16.194 1.00 90.44 71 ASP A CA 1
ATOM 548 C C . ASP A 1 71 ? 7.605 0.252 -15.329 1.00 90.44 71 ASP A C 1
ATOM 550 O O . ASP A 1 71 ? 8.073 1.186 -14.668 1.00 90.44 71 ASP A O 1
ATOM 554 N N . THR A 1 72 ? 8.173 -0.951 -15.330 1.00 87.44 72 THR A N 1
ATOM 555 C CA . THR A 1 72 ? 9.377 -1.297 -14.570 1.00 87.44 72 THR A CA 1
ATOM 556 C C . THR A 1 72 ? 10.647 -1.272 -15.410 1.00 87.44 72 THR A C 1
ATOM 558 O O . THR A 1 72 ? 11.719 -1.505 -14.862 1.00 87.44 72 THR A O 1
ATOM 561 N N . SER A 1 73 ? 10.571 -0.987 -16.714 1.00 86.12 73 SER A N 1
ATOM 562 C CA . SER A 1 73 ? 11.693 -1.143 -17.658 1.00 86.12 73 SER A CA 1
ATOM 563 C C . SER A 1 73 ? 12.920 -0.292 -17.307 1.00 86.12 73 SER A C 1
ATOM 565 O O . SER A 1 73 ? 14.036 -0.619 -17.698 1.00 86.12 73 SER A O 1
ATOM 567 N N . LYS A 1 74 ? 12.722 0.802 -16.559 1.00 83.38 74 LYS A N 1
ATOM 568 C CA . LYS A 1 7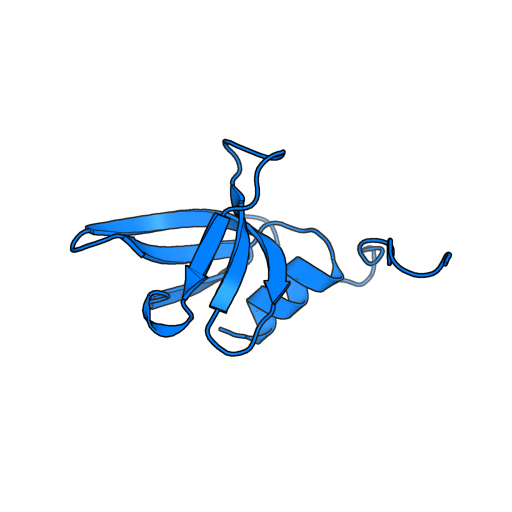4 ? 13.782 1.716 -16.097 1.00 83.38 74 LYS A CA 1
ATOM 569 C C . LYS A 1 74 ? 13.967 1.719 -14.577 1.00 83.38 74 LYS A C 1
ATOM 571 O O . LYS A 1 74 ? 14.679 2.575 -14.057 1.00 83.38 74 LYS A O 1
ATOM 576 N N . LYS A 1 75 ? 13.281 0.832 -13.851 1.00 84.25 75 LYS A N 1
ATOM 577 C CA . LYS A 1 75 ? 13.340 0.784 -12.388 1.00 84.25 75 LYS A CA 1
ATOM 578 C C . LYS A 1 75 ? 14.434 -0.183 -11.951 1.00 84.25 75 LYS A C 1
ATOM 580 O O . LYS A 1 75 ? 14.655 -1.213 -12.580 1.00 84.25 75 LYS A O 1
ATOM 585 N N . THR A 1 76 ? 15.082 0.143 -10.842 1.00 84.56 76 THR A N 1
ATOM 586 C CA . THR A 1 76 ? 15.984 -0.769 -10.133 1.00 84.56 76 THR A CA 1
ATOM 587 C C . THR A 1 76 ? 15.231 -1.314 -8.926 1.00 84.56 76 THR A C 1
ATOM 589 O O . THR A 1 76 ? 14.555 -0.522 -8.259 1.00 84.56 76 THR A O 1
ATOM 592 N N . PRO A 1 77 ? 15.288 -2.627 -8.635 1.00 85.00 77 PRO A N 1
ATOM 593 C CA . PRO A 1 77 ? 14.667 -3.157 -7.431 1.00 85.00 77 PRO A CA 1
ATOM 594 C C . PRO A 1 77 ? 15.217 -2.451 -6.190 1.00 85.00 77 PRO A C 1
ATOM 596 O O . PRO A 1 77 ? 16.382 -2.042 -6.171 1.00 85.00 77 PRO A O 1
ATOM 599 N N . ALA A 1 78 ? 14.389 -2.295 -5.159 1.00 80.06 78 ALA A N 1
ATOM 600 C CA . ALA A 1 78 ? 14.884 -1.877 -3.857 1.00 80.06 78 ALA A CA 1
ATOM 601 C C . ALA A 1 78 ? 15.930 -2.912 -3.417 1.00 80.06 78 ALA A C 1
ATOM 603 O O . ALA A 1 78 ? 15.634 -4.102 -3.407 1.00 80.06 78 ALA A O 1
ATOM 604 N N . GLY A 1 79 ? 17.169 -2.471 -3.174 1.00 66.12 79 GLY A N 1
ATOM 605 C CA . GLY A 1 79 ? 18.274 -3.386 -2.888 1.00 66.12 79 GLY A CA 1
ATOM 606 C C . GLY A 1 79 ? 17.974 -4.252 -1.667 1.00 66.12 79 GLY A C 1
ATOM 607 O O . GL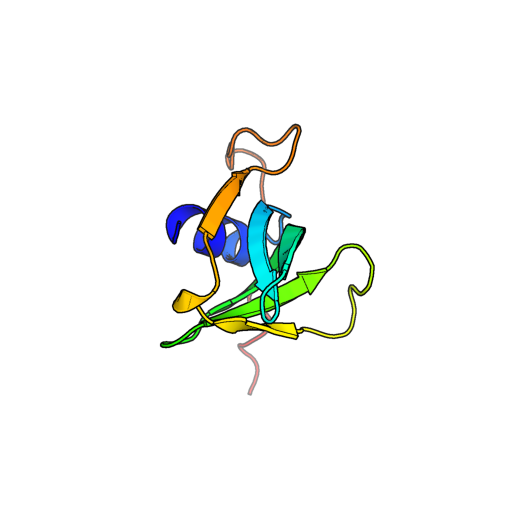Y A 1 79 ? 17.565 -3.714 -0.636 1.00 66.12 79 GLY A O 1
ATOM 608 N N . ASP A 1 80 ? 18.195 -5.562 -1.801 1.00 52.72 80 ASP A N 1
ATOM 609 C CA . ASP A 1 80 ? 18.160 -6.530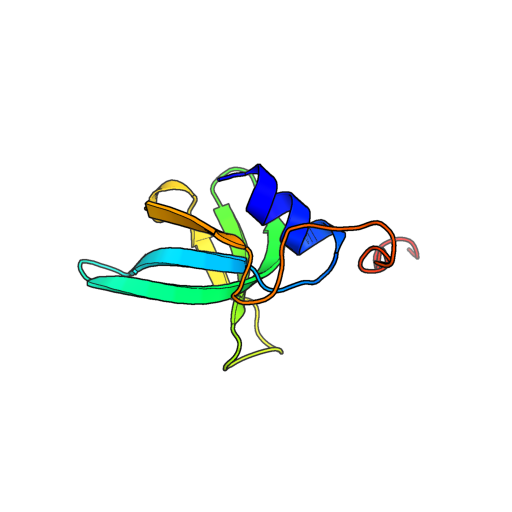 -0.705 1.00 52.72 80 ASP A CA 1
ATOM 610 C C . ASP A 1 80 ? 19.183 -6.097 0.353 1.00 52.72 80 ASP A C 1
ATOM 612 O O . ASP A 1 80 ? 20.387 -6.293 0.208 1.00 52.72 80 ASP A O 1
ATOM 616 N N . LYS A 1 81 ? 18.714 -5.437 1.411 1.00 49.72 81 LYS A N 1
ATOM 617 C CA . LYS A 1 81 ? 19.514 -5.166 2.608 1.00 49.72 81 LYS A CA 1
ATOM 618 C C . LYS A 1 81 ? 19.319 -6.290 3.622 1.00 49.72 81 LYS A C 1
ATOM 620 O O . LYS A 1 81 ? 18.929 -6.013 4.745 1.00 49.72 81 LYS A O 1
ATOM 625 N N . ASP A 1 82 ? 19.551 -7.529 3.204 1.00 49.41 82 ASP A N 1
ATOM 626 C CA . ASP A 1 82 ? 19.735 -8.660 4.116 1.00 49.41 82 ASP A CA 1
ATOM 627 C C . ASP A 1 82 ? 20.523 -9.765 3.406 1.00 49.41 82 ASP A C 1
ATOM 629 O O . ASP A 1 82 ? 19.974 -10.710 2.846 1.00 49.41 82 ASP A O 1
ATOM 633 N N . SER A 1 83 ? 21.845 -9.611 3.407 1.00 44.34 83 SER A N 1
ATOM 634 C CA . SER A 1 83 ? 22.790 -10.721 3.277 1.00 44.34 83 SER A CA 1
ATOM 635 C C . SER A 1 83 ? 24.180 -10.245 3.703 1.00 44.34 83 SER A C 1
ATOM 637 O O . SER A 1 83 ? 25.035 -10.006 2.859 1.00 44.34 83 SER A O 1
ATOM 639 N N . ASP A 1 84 ? 24.367 -10.048 5.008 1.00 43.47 84 ASP A N 1
ATOM 640 C CA . ASP A 1 84 ? 25.683 -10.061 5.663 1.00 43.47 84 ASP A CA 1
ATOM 641 C C . ASP A 1 84 ? 25.475 -10.351 7.164 1.00 43.47 84 ASP A C 1
ATOM 643 O O . ASP A 1 84 ? 25.334 -9.442 7.986 1.00 43.47 84 ASP A O 1
ATOM 647 N N . VAL A 1 85 ? 25.369 -11.644 7.495 1.00 41.16 85 VAL A N 1
ATOM 648 C CA . VAL A 1 85 ? 25.676 -12.219 8.818 1.00 41.16 85 VAL A CA 1
ATOM 649 C C . VAL A 1 85 ? 26.483 -13.487 8.591 1.00 41.16 85 VAL A C 1
ATOM 651 O O . VAL A 1 85 ? 26.055 -14.295 7.735 1.00 41.16 85 VAL A O 1
#

Mean predicted aligned error: 5.39 Å

Secondary structure (DSSP, 8-state):
-HHHHHHHHHHT--EEEEEEETTEEEEEEEEEEEE-SSEEEEEETTEEEEEEEEEGGGEEEEEEPTT-----TTPPPPP------

pLDDT: mean 89.77, std 13.23, range [41.16, 98.0]

Foldseek 3Di:
DVVQLVLLQFQVAWKWWWFDDDNDIDIAIWRWPADDDQWTWIAGPVGRPDIDIDGPVGTDDIGGDPPDPSDCVPTDTDDPPDDDD

Solvent-accessible surface area (backbone atoms only — not comparable to full-atom values): 5085 Å² total; per-residue (Å²): 99,65,70,50,49,52,47,12,39,45,45,60,36,59,25,29,40,29,32,52,60,85,94,43,82,45,71,50,55,32,24,33,75,47,79,60,95,67,27,34,30,26,27,39,83,92,37,80,86,60,73,45,78,48,47,55,90,37,54,77,46,62,43,64,27,94,96,50,88,77,82,56,91,86,60,64,61,50,75,83,89,79,85,88,131

Nearest PDB structures (foldseek):
  4pjm-assembly1_A  TM=6.145E-01  e=2.877E-01  Sus scrofa
  5o2l-assembly1_A  TM=6.611E-01  e=4.491E-01  Sus scrofa
  4e7s-assembly1_A  TM=6.371E-01  e=9.264E-01  Sus scrofa
  8qyq-assembly1_A  TM=4.982E-01  e=2.573E-01  Bos taurus
  4ii1-assembly1_A  TM=5.875E-01  e=1.529E+00  Homo sapiens